Protein 6DKU (pdb70)

Organism: Myotis lucifugus (NCBI:txid59463)

Foldseek 3Di:
DDFDALVVQLVVLCVLPDDDDDVLSLLSSQQRVQDDDSVSSVVLVVQLVVVVVVVDGSSVSSLVCCAPVVPLVQTAAEEDEDAAPVPPDPVQVVQKDADDDDRPGVNVFWRYQYHYPPGTITGGD

Secondary structure (DSSP, 8-state):
-----HHHHHHHHHHT--SS--HHHHHHHHHHHH-SSHHHHHHHHHHHHHHHHTT--HHHHHHHHHHHSHHHHTPBPPEEE-SSGGGS-GGGGGG-EE--SS--BTTTTEEEEEEETTEEEEEE-

Nearest PDB structures (foldseek):
  6dku-assembly1_A  TM=1.008E+00  e=1.745E-26  Myotis lucifugus
  4ibi-assembly2_B  TM=8.951E-01  e=1.282E-10  Ebola virus - Mayinga, Zaire, 1976
  4gha-assembly1_C  TM=9.114E-01  e=2.026E-10  Marburg virus - Musoke, Kenya, 1980
  8jsn-assembly1_B  TM=8.817E-01  e=1.054E-10  Ebola virus
  4ghl-assembly1_A-3  TM=9.083E-01  e=7.992E-10  Lake Victoria marburgvirus - Popp

Sequence (125 aa):
RLPLDPTEFVRVLTGYLTGPRTAFHELVSAIAMVSRDSHDLQVAMDHFNRELMDGFSAHAAIISITQRCEYFRNCEAPTTQVTSKSQIPRAYHRRLRDVPEGPKTLGRGWVYIYLTPEGSLGLKI

Solvent-accessible surface area: 7121 Å² total; per-residue (Å²): 159,167,91,31,70,68,103,66,0,44,142,39,0,29,59,115,12,121,60,114,150,55,6,41,28,5,2,0,24,0,0,3,96,26,20,156,84,42,119,6,2,77,54,0,13,58,11,0,52,135,10,46,161,104,64,92,65,10,78,40,0,0,62,15,0,5,85,150,11,104,76,1,97,98,11,89,7,15,75,45,146,28,113,46,88,90,98,2,56,198,72,8,48,178,66,14,131,120,35,60,168,35,104,28,31,1,18,118,15,5,0,14,12,7,58,15,110,170,39,38,32,1,0,73,64

Radius of gyration: 14.4 Å; Cα contacts (8 Å, |Δi|>4): 184; chains: 1; bounding box: 28×25×45 Å

B-factor: mean 67.76, std 21.0, range [33.61, 139.03]

InterPro domains:
  IPR002953 Filoviridae VP35 protein [PF02097] (21-270)
  IPR002953 Filoviridae VP35 protein [PR01240] (62-91)
  IPR002953 Filoviridae VP35 protein [PR01240] (97-126)
  IPR002953 Filoviridae VP35 protein [PR01240] (168-187)
  IPR002953 Filoviridae VP35 protein [PR01240] (210-239)
  IPR002953 Filoviridae VP35 protein [PR01240] (262-270)
  IPR031163 Filoviruses VP35 interferon inhibitory domain [PS51735] (156-270)
  IPR043060 Filoviruses VP35 interferon inhibitory domain, helical subdomain [G3DSA:1.10.8.950] (154-229)

CATH classification: 1.10.8.950

Structure (mmCIF, N/CA/C/O backbone):
data_6DKU
#
_entry.id   6DKU
#
_cell.length_a   78.126
_cell.length_b   78.126
_cell.length_c   43.471
_cell.angle_alpha   90.000
_cell.angle_beta   90.000
_cell.angle_gamma   120.000
#
_symmetry.space_group_name_H-M   'P 32 2 1'
#
loop_
_entity.id
_entity.type
_entity.pdbx_description
1 polymer VP35
2 water water
#
loop_
_atom_site.group_PDB
_atom_site.id
_atom_site.type_symbol
_atom_site.label_atom_id
_atom_site.label_alt_id
_atom_site.label_comp_id
_atom_site.label_asym_id
_atom_site.label_entity_id
_atom_site.label_seq_id
_atom_site.pdbx_PDB_ins_code
_atom_site.Cartn_x
_atom_site.Cartn_y
_atom_site.Cartn_z
_atom_site.occupancy
_atom_site.B_iso_or_equiv
_atom_site.auth_seq_id
_atom_site.auth_comp_id
_atom_site.auth_asym_id
_atom_site.auth_atom_id
_atom_site.pdbx_PDB_model_num
ATOM 1 N N . ARG A 1 4 ? -7.238 -38.496 -28.938 1.00 92.43 157 ARG A N 1
ATOM 2 C CA . ARG A 1 4 ? -6.206 -38.587 -27.905 1.00 103.52 157 ARG A CA 1
ATOM 3 C C . ARG A 1 4 ? -6.827 -38.604 -26.511 1.00 100.21 157 ARG A C 1
ATOM 4 O O . ARG A 1 4 ? -8.025 -38.341 -26.345 1.00 97.62 157 ARG A O 1
ATOM 6 N N . LEU A 1 5 ? -6.004 -38.916 -25.510 1.00 86.59 158 LEU A N 1
ATOM 7 C CA . LEU A 1 5 ? -6.464 -39.087 -24.142 1.00 69.85 158 LEU A CA 1
ATOM 8 C C . LEU A 1 5 ? -6.007 -37.921 -23.278 1.00 68.38 158 LEU A C 1
ATOM 9 O O . LEU A 1 5 ? -4.795 -37.683 -23.163 1.00 63.81 158 LEU A O 1
ATOM 14 N N . PRO A 1 6 ? -6.917 -37.168 -22.662 1.00 56.42 159 PRO A N 1
ATOM 15 C CA . PRO A 1 6 ? -6.496 -36.106 -21.742 1.00 50.40 159 PRO A CA 1
ATOM 16 C C . PRO A 1 6 ? -5.769 -36.675 -20.534 1.00 59.11 159 PRO A C 1
ATOM 17 O O . PRO A 1 6 ? -5.811 -37.874 -20.253 1.00 73.15 159 PRO A O 1
ATOM 21 N N . LEU A 1 7 ? -5.098 -35.788 -19.804 1.00 56.35 160 LEU A N 1
ATOM 22 C CA . LEU A 1 7 ? -4.246 -36.241 -18.712 1.00 52.94 160 LEU A CA 1
ATOM 23 C C . LEU A 1 7 ? -5.059 -36.669 -17.497 1.00 53.69 160 LEU A C 1
ATOM 24 O O . LEU A 1 7 ? -6.157 -36.172 -17.241 1.00 72.20 160 LEU A O 1
ATOM 29 N N . ASP A 1 8 ? -4.496 -37.601 -16.750 1.00 48.08 161 ASP A N 1
ATOM 30 C CA . ASP A 1 8 ? -4.937 -37.964 -15.412 1.00 51.32 161 ASP A CA 1
ATOM 31 C C . ASP A 1 8 ? -3.744 -37.840 -14.497 1.00 44.79 161 ASP A C 1
ATOM 32 O O . ASP A 1 8 ? -2.597 -37.780 -14.967 1.00 55.70 161 ASP A O 1
ATOM 37 N N . PRO A 1 9 ? -3.952 -37.732 -13.177 1.00 48.60 162 PRO A N 1
ATOM 38 C CA . PRO A 1 9 ? -2.814 -37.511 -12.260 1.00 39.56 162 PRO A CA 1
ATOM 39 C C . PRO A 1 9 ? -1.647 -38.466 -12.449 1.00 41.98 162 PRO A C 1
ATOM 40 O O . PRO A 1 9 ? -0.495 -38.021 -12.447 1.00 49.16 162 PRO A O 1
ATOM 44 N N . THR A 1 10 ? -1.914 -39.761 -12.644 1.00 51.28 163 THR A N 1
ATOM 45 C CA . THR A 1 10 ? -0.839 -40.751 -12.698 1.00 49.66 163 THR A CA 1
ATOM 46 C C . THR A 1 10 ? 0.103 -40.492 -13.868 1.00 59.94 163 THR A C 1
ATOM 47 O O . THR A 1 10 ? 1.331 -40.478 -13.702 1.00 60.53 163 THR A O 1
ATOM 51 N N . GLU A 1 11 ? -0.453 -40.297 -15.066 1.00 56.97 164 GLU A N 1
ATOM 52 C CA . GLU A 1 11 ? 0.390 -40.009 -16.222 1.00 61.16 164 GLU A CA 1
ATOM 53 C C . GLU A 1 11 ? 1.144 -38.688 -16.048 1.00 64.56 164 GLU A C 1
ATOM 54 O O . GLU A 1 11 ? 2.320 -38.590 -16.417 1.00 64.44 164 GLU A O 1
ATOM 60 N N . PHE A 1 12 ? 0.491 -37.669 -15.476 1.00 53.77 165 PHE A N 1
ATOM 61 C CA . PHE A 1 12 ? 1.171 -36.410 -15.162 1.00 44.86 165 PHE A CA 1
ATOM 62 C C . PHE A 1 12 ? 2.412 -36.655 -14.306 1.00 48.73 165 PHE A C 1
ATOM 63 O O . PHE A 1 12 ? 3.513 -36.182 -14.622 1.00 53.36 165 PHE A O 1
ATOM 71 N N . VAL A 1 13 ? 2.246 -37.417 -13.223 1.00 53.23 166 VAL A N 1
ATOM 72 C CA . VAL A 1 13 ? 3.360 -37.722 -12.330 1.00 49.47 166 VAL A CA 1
ATOM 73 C C . VAL A 1 13 ? 4.450 -38.494 -13.071 1.00 52.91 166 VAL A C 1
ATOM 74 O O . VAL A 1 13 ? 5.645 -38.233 -12.888 1.00 50.22 166 VAL A O 1
ATOM 78 N N . ARG A 1 14 ? 4.065 -39.451 -13.922 1.00 54.31 167 ARG A N 1
ATOM 79 C CA . ARG A 1 14 ? 5.071 -40.257 -14.617 1.00 50.11 167 ARG A CA 1
ATOM 80 C C . ARG A 1 14 ? 5.884 -39.412 -15.593 1.00 56.17 167 ARG A C 1
ATOM 81 O O . ARG A 1 14 ? 7.118 -39.513 -15.647 1.00 45.96 167 ARG A O 1
ATOM 89 N N . VAL A 1 15 ? 5.203 -38.566 -16.374 1.00 61.65 168 VAL A N 1
ATOM 90 C CA . VAL A 1 15 ? 5.896 -37.714 -17.337 1.00 49.55 168 VAL A CA 1
ATOM 91 C C . VAL A 1 15 ? 6.855 -36.781 -16.616 1.00 59.18 168 VAL A C 1
ATOM 92 O O . VAL A 1 15 ? 8.055 -36.746 -16.918 1.00 66.96 168 VAL A O 1
ATOM 96 N N . LEU A 1 16 ? 6.345 -36.008 -15.651 1.00 46.80 169 LEU A N 1
ATOM 97 C CA . LEU A 1 16 ? 7.212 -35.008 -15.037 1.00 44.93 169 LEU A CA 1
ATOM 98 C C . LEU A 1 16 ? 8.338 -35.658 -14.244 1.00 44.74 169 LEU A C 1
ATOM 99 O O . LEU A 1 16 ? 9.486 -35.208 -14.316 1.00 56.16 169 LEU A O 1
ATOM 104 N N . THR A 1 17 ? 8.047 -36.722 -13.493 1.00 44.42 170 THR A N 1
ATOM 105 C CA . THR A 1 17 ? 9.136 -37.320 -12.722 1.00 57.49 170 THR A CA 1
ATOM 106 C C . THR A 1 17 ? 10.122 -38.073 -13.604 1.00 49.59 170 THR A C 1
ATOM 107 O O . THR A 1 17 ? 11.223 -38.381 -13.138 1.00 49.32 170 THR A O 1
ATOM 111 N N . GLY A 1 18 ? 9.759 -38.370 -14.856 1.00 53.46 171 GLY A N 1
ATOM 112 C CA . GLY A 1 18 ? 10.747 -38.865 -15.800 1.00 51.74 171 GLY A CA 1
ATOM 113 C C . GLY A 1 18 ? 11.962 -37.964 -15.938 1.00 62.88 171 GLY A C 1
ATOM 114 O O . GLY A 1 18 ? 13.076 -38.450 -16.145 1.00 78.84 171 GLY A O 1
ATOM 115 N N . TYR A 1 19 ? 11.778 -36.645 -15.812 1.00 52.96 172 TYR A N 1
ATOM 116 C CA . TYR A 1 19 ? 12.896 -35.718 -15.960 1.00 40.14 172 TYR A CA 1
ATOM 117 C C . TYR A 1 19 ? 13.770 -35.639 -14.720 1.00 51.50 172 TYR A C 1
ATOM 118 O O . TYR A 1 19 ? 14.858 -35.060 -14.779 1.00 72.27 172 TYR A O 1
ATOM 127 N N . LEU A 1 20 ? 13.334 -36.196 -13.607 1.00 53.46 173 LEU A N 1
ATOM 128 C CA . LEU A 1 20 ? 14.161 -36.230 -12.414 1.00 44.05 173 LEU A CA 1
ATOM 129 C C . LEU A 1 20 ? 15.019 -37.491 -12.404 1.00 57.68 173 LEU A C 1
ATOM 130 O O . LEU A 1 20 ? 14.715 -38.485 -13.066 1.00 68.89 173 LEU A O 1
ATOM 135 N N . THR A 1 21 ? 16.115 -37.432 -11.653 1.00 59.69 174 THR A N 1
ATOM 136 C CA . THR A 1 21 ? 16.915 -38.622 -11.405 1.00 66.73 174 THR A CA 1
ATOM 137 C C . THR A 1 21 ? 17.226 -38.723 -9.918 1.00 69.38 174 THR A C 1
ATOM 138 O O . THR A 1 21 ? 16.569 -38.080 -9.093 1.00 75.50 174 THR A O 1
ATOM 142 N N . GLY A 1 22 ? 18.218 -39.536 -9.570 1.00 69.36 175 GLY A N 1
ATOM 143 C CA . GLY A 1 22 ? 18.655 -39.676 -8.205 1.00 69.97 175 GLY A CA 1
ATOM 144 C C . GLY A 1 22 ? 17.599 -40.289 -7.312 1.00 69.36 175 GLY A C 1
ATOM 145 O O . GLY A 1 22 ? 16.550 -40.752 -7.775 1.00 56.77 175 GLY A O 1
ATOM 146 N N . PRO A 1 23 ? 17.862 -40.307 -6.005 1.00 63.23 176 PRO A N 1
ATOM 147 C 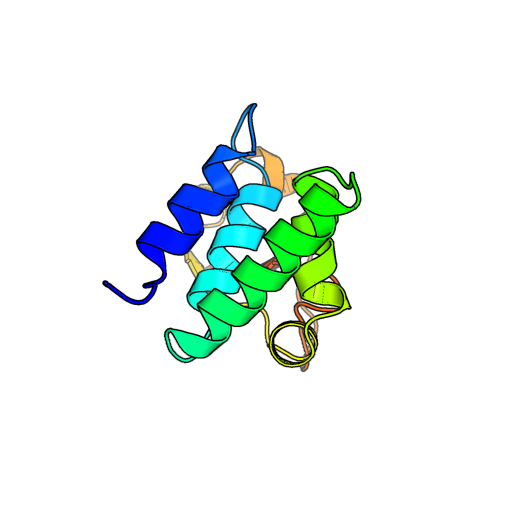CA . PRO A 1 23 ? 16.867 -40.819 -5.063 1.00 60.93 176 PRO A CA 1
ATOM 148 C C . PRO A 1 23 ? 15.637 -39.930 -5.044 1.00 58.73 176 PRO A C 1
ATOM 149 O O . PRO A 1 23 ? 15.661 -38.775 -5.476 1.00 66.73 176 PRO A O 1
ATOM 153 N N . ARG A 1 24 ? 14.545 -40.490 -4.535 1.00 65.94 177 ARG A N 1
ATOM 154 C CA . ARG A 1 24 ? 13.300 -39.739 -4.475 1.00 44.40 177 ARG A CA 1
ATOM 155 C C . ARG A 1 24 ? 13.452 -38.613 -3.465 1.00 46.20 177 ARG A C 1
ATOM 156 O O . ARG A 1 24 ? 13.919 -38.836 -2.345 1.00 54.06 177 ARG A O 1
ATOM 164 N N . THR A 1 25 ? 13.115 -37.388 -3.882 1.00 49.23 178 THR A N 1
ATOM 165 C CA . THR A 1 25 ? 13.223 -36.218 -3.011 1.00 56.54 178 THR A CA 1
ATOM 166 C C . THR A 1 25 ? 11.935 -35.409 -3.015 1.00 57.43 178 THR A C 1
ATOM 167 O O . THR A 1 25 ? 10.930 -35.819 -3.607 1.00 54.82 178 THR A O 1
ATOM 171 N N . ALA A 1 26 ? 11.965 -34.235 -2.383 1.00 48.36 179 ALA A N 1
ATOM 172 C CA . ALA A 1 26 ? 10.771 -33.406 -2.337 1.00 43.55 179 ALA A CA 1
ATOM 173 C C . ALA A 1 26 ? 10.343 -32.889 -3.703 1.00 49.39 179 ALA A C 1
ATOM 174 O O . ALA A 1 26 ? 9.237 -32.358 -3.813 1.00 59.58 179 ALA A O 1
ATOM 176 N N . PHE A 1 27 ? 11.180 -32.996 -4.739 1.00 51.83 180 PHE A N 1
ATOM 177 C CA . PHE A 1 27 ? 10.718 -32.566 -6.057 1.00 48.73 180 PHE A CA 1
ATOM 178 C C . PHE A 1 27 ? 9.716 -33.563 -6.622 1.00 47.17 180 PHE A C 1
ATOM 179 O O . PHE A 1 27 ? 8.674 -33.167 -7.162 1.00 57.00 180 PHE A O 1
ATOM 187 N N . HIS A 1 28 ? 10.007 -34.863 -6.490 1.00 39.42 181 HIS A N 1
ATOM 188 C CA . HIS A 1 28 ? 9.031 -35.890 -6.843 1.00 49.65 181 HI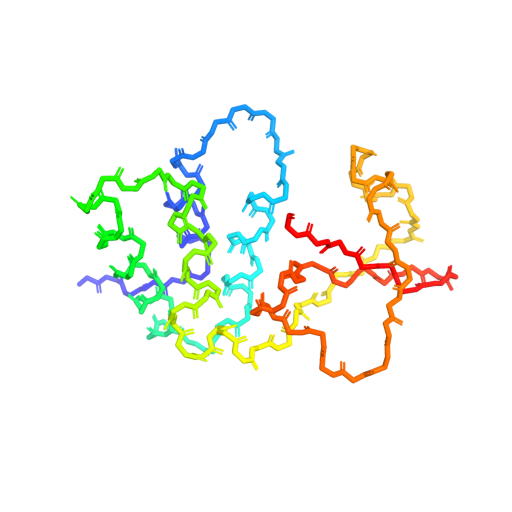S A CA 1
ATOM 189 C C . HIS A 1 28 ? 7.721 -35.662 -6.102 1.00 49.18 181 HIS A C 1
ATOM 190 O O . HIS A 1 28 ? 6.633 -35.724 -6.691 1.00 55.71 181 HIS A O 1
ATOM 197 N N . GLU A 1 29 ? 7.818 -35.384 -4.799 1.00 42.09 182 GLU A N 1
ATOM 198 C CA . GLU A 1 29 ? 6.634 -35.104 -4.005 1.00 38.83 182 GLU A CA 1
ATOM 199 C C . GLU A 1 29 ? 5.920 -33.849 -4.480 1.00 45.09 182 GLU A C 1
ATOM 200 O O . GLU A 1 29 ? 4.691 -33.795 -4.431 1.00 57.03 182 GLU A O 1
ATOM 206 N N . LEU A 1 30 ? 6.653 -32.834 -4.936 1.00 43.33 183 LEU A N 1
ATOM 207 C CA . LEU A 1 30 ? 5.986 -31.640 -5.444 1.00 52.00 183 LEU A CA 1
ATOM 208 C C . LEU A 1 30 ? 5.207 -31.954 -6.712 1.00 50.61 183 LEU A C 1
ATOM 209 O O . LEU A 1 30 ? 4.087 -31.463 -6.900 1.00 57.99 183 LEU A O 1
ATOM 214 N N . VAL A 1 31 ? 5.788 -32.769 -7.594 1.00 48.97 184 VAL A N 1
ATOM 215 C CA . VAL A 1 31 ? 5.057 -33.237 -8.770 1.00 50.94 184 VAL A CA 1
ATOM 216 C C . VAL A 1 31 ? 3.773 -33.937 -8.341 1.00 55.50 184 VAL A C 1
ATOM 217 O O . VAL A 1 31 ? 2.677 -33.638 -8.836 1.00 63.60 184 VAL A O 1
ATOM 221 N N . SER A 1 32 ? 3.896 -34.860 -7.384 1.00 49.97 185 SER A N 1
ATOM 222 C CA . SER A 1 32 ? 2.738 -35.599 -6.894 1.00 46.00 185 SER A CA 1
ATOM 223 C C . SER A 1 32 ? 1.698 -34.672 -6.264 1.00 57.11 185 SER A C 1
ATOM 224 O O . SER A 1 32 ? 0.491 -34.901 -6.400 1.00 54.25 185 SER A O 1
ATOM 227 N N . ALA A 1 33 ? 2.145 -33.622 -5.569 1.00 41.65 186 ALA A N 1
ATOM 228 C CA . ALA A 1 33 ? 1.214 -32.695 -4.934 1.00 47.53 186 ALA A CA 1
ATOM 229 C C . ALA A 1 33 ? 0.459 -31.891 -5.977 1.00 61.03 186 ALA A C 1
ATOM 230 O O . ALA A 1 33 ? -0.766 -31.729 -5.884 1.00 61.31 186 ALA A O 1
ATOM 232 N N . ILE A 1 34 ? 1.183 -31.390 -6.982 1.00 65.29 187 ILE A N 1
ATOM 233 C CA . ILE A 1 34 ? 0.553 -30.693 -8.096 1.00 56.69 187 ILE A CA 1
ATOM 234 C C . ILE A 1 34 ? -0.514 -31.572 -8.732 1.00 53.72 187 ILE A C 1
ATOM 235 O O . ILE A 1 34 ? -1.629 -31.113 -9.010 1.00 52.93 187 ILE A O 1
ATOM 240 N N . ALA A 1 35 ? -0.203 -32.855 -8.951 1.00 50.06 188 ALA A N 1
ATOM 241 C CA . ALA A 1 35 ? -1.196 -33.741 -9.553 1.00 46.08 188 ALA A CA 1
ATOM 242 C C . ALA A 1 35 ? -2.382 -33.956 -8.625 1.00 54.62 188 ALA A C 1
ATOM 243 O O . ALA A 1 35 ? -3.533 -33.957 -9.073 1.00 65.62 188 ALA A O 1
ATOM 245 N N . MET A 1 36 ? -2.120 -34.142 -7.331 1.00 57.32 189 MET A N 1
ATOM 246 C CA . MET A 1 36 ? -3.197 -34.407 -6.384 1.00 62.19 189 MET A CA 1
ATOM 247 C C . MET A 1 36 ? -4.151 -33.226 -6.282 1.00 67.68 189 MET A C 1
ATOM 248 O O . MET A 1 36 ? -5.361 -33.410 -6.093 1.00 59.97 189 MET A O 1
ATOM 253 N N . VAL A 1 37 ? -3.625 -32.001 -6.398 1.00 67.77 190 VAL A N 1
ATOM 254 C CA . VAL A 1 37 ? -4.399 -30.811 -6.038 1.00 62.87 190 VAL A CA 1
ATOM 255 C C . VAL A 1 37 ? -5.201 -30.244 -7.213 1.00 56.14 190 VAL A C 1
ATOM 256 O O . VAL A 1 37 ? -6.084 -29.393 -7.002 1.00 57.83 190 VAL A O 1
ATOM 260 N N . SER A 1 38 ? -4.939 -30.705 -8.435 1.00 56.43 191 SER A N 1
ATOM 261 C CA . SER A 1 38 ? -5.696 -30.297 -9.612 1.00 66.87 191 SER A CA 1
ATOM 262 C C . SER A 1 38 ? -7.133 -30.820 -9.562 1.00 62.50 191 SER A C 1
ATOM 263 O O . SER A 1 38 ? -7.424 -31.860 -8.966 1.00 76.97 191 SER A O 1
ATOM 266 N N . ARG A 1 39 ? -8.033 -30.094 -10.226 1.00 53.26 192 ARG A N 1
ATOM 267 C CA . ARG A 1 39 ? -9.459 -30.386 -10.166 1.00 61.09 192 ARG A CA 1
ATOM 268 C C . ARG A 1 39 ? -9.950 -31.241 -11.329 1.00 66.67 192 ARG A C 1
ATOM 269 O O . ARG A 1 39 ? -11.001 -31.885 -11.203 1.00 66.88 192 ARG A O 1
ATOM 277 N N . ASP A 1 40 ? -9.221 -31.270 -12.438 1.00 49.58 193 ASP A N 1
ATOM 278 C CA . ASP A 1 40 ? -9.583 -32.048 -13.621 1.00 60.57 193 ASP A CA 1
ATOM 279 C C . ASP A 1 40 ? -8.377 -32.049 -14.560 1.00 58.41 193 ASP A C 1
ATOM 280 O O . ASP A 1 40 ? -7.294 -31.567 -14.203 1.00 56.06 193 ASP A O 1
ATOM 285 N N . SER A 1 41 ? -8.573 -32.584 -15.772 1.00 54.01 194 SER A N 1
ATOM 286 C CA . SER A 1 41 ? -7.479 -32.705 -16.734 1.00 57.31 194 SER A CA 1
ATOM 287 C C . SER A 1 41 ? -6.976 -31.346 -17.208 1.00 64.18 194 SER A C 1
ATOM 288 O O . SER A 1 41 ? -5.799 -31.213 -17.572 1.00 75.52 194 SER A O 1
ATOM 291 N N . HIS A 1 42 ? -7.838 -30.328 -17.196 1.00 64.28 195 HIS A N 1
ATOM 292 C CA . HIS A 1 42 ? -7.434 -29.007 -17.660 1.00 56.42 195 HIS A CA 1
ATOM 293 C C . HIS A 1 42 ? -6.304 -28.435 -16.807 1.00 60.03 195 HIS A C 1
ATOM 294 O O . HIS A 1 42 ? -5.320 -27.910 -17.337 1.00 61.56 195 HIS A O 1
ATOM 301 N N . ASP A 1 43 ? -6.424 -28.525 -15.479 1.00 67.03 196 ASP A N 1
ATOM 302 C CA . ASP A 1 43 ? -5.353 -28.028 -14.617 1.00 66.93 196 ASP A CA 1
ATOM 303 C C . ASP A 1 43 ? -4.049 -28.780 -14.872 1.00 69.77 196 ASP A C 1
ATOM 304 O O . ASP A 1 43 ? -2.972 -28.171 -14.938 1.00 66.53 196 ASP A O 1
ATOM 309 N N . LEU A 1 44 ? -4.130 -30.105 -15.023 1.00 56.03 197 LEU A N 1
ATOM 310 C CA . LEU A 1 44 ? -2.936 -30.882 -15.333 1.00 52.41 197 LEU A CA 1
ATOM 311 C C . LEU A 1 44 ? -2.291 -30.429 -16.638 1.00 49.40 197 LEU A C 1
ATOM 312 O O . LEU A 1 44 ? -1.063 -30.356 -16.726 1.00 61.11 197 LEU A O 1
ATOM 317 N N . GLN A 1 45 ? -3.082 -30.100 -17.661 1.00 51.18 198 GLN A N 1
ATOM 318 C CA . GLN A 1 45 ? -2.422 -29.697 -18.901 1.00 65.25 198 GLN A CA 1
ATOM 319 C C . GLN A 1 45 ? -1.957 -28.238 -18.848 1.00 69.10 198 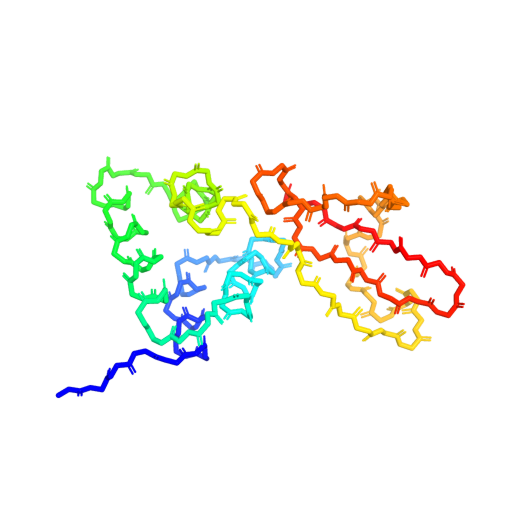GLN A C 1
ATOM 320 O O . GLN A 1 45 ? -1.033 -27.855 -19.574 1.00 52.10 198 GLN A O 1
ATOM 326 N N . VAL A 1 46 ? -2.534 -27.424 -17.967 1.00 54.41 199 VAL A N 1
ATOM 327 C CA . VAL A 1 46 ? -1.937 -26.127 -17.694 1.00 51.35 199 VAL A CA 1
ATOM 328 C C . VAL A 1 46 ? -0.551 -26.319 -17.081 1.00 60.98 199 VAL A C 1
ATOM 329 O O . VAL A 1 46 ? 0.452 -25.785 -17.577 1.00 66.39 199 VAL A O 1
ATOM 333 N N . ALA A 1 47 ? -0.475 -27.107 -16.006 1.00 46.95 200 ALA A N 1
ATOM 334 C CA . ALA A 1 47 ? 0.803 -27.362 -15.357 1.00 46.33 200 ALA A CA 1
ATOM 335 C C . ALA A 1 47 ? 1.810 -27.970 -16.328 1.00 61.90 200 ALA A C 1
ATOM 336 O O . ALA A 1 47 ? 2.990 -27.598 -16.329 1.00 66.01 200 ALA A O 1
ATOM 338 N N . MET A 1 48 ? 1.357 -28.898 -17.172 1.00 58.26 201 MET A N 1
ATOM 339 C CA . MET A 1 48 ? 2.253 -29.575 -18.101 1.00 48.96 201 MET A CA 1
ATOM 340 C C . MET A 1 48 ? 2.733 -28.629 -19.194 1.00 57.15 201 MET A C 1
ATOM 341 O O . MET A 1 48 ? 3.918 -28.621 -19.550 1.00 62.86 201 MET A O 1
ATOM 346 N N . ASP A 1 49 ? 1.821 -27.834 -19.752 1.00 51.60 202 ASP A N 1
ATOM 347 C CA . ASP A 1 49 ? 2.213 -26.859 -20.761 1.00 64.65 202 ASP A CA 1
ATOM 348 C C . ASP A 1 49 ? 3.240 -25.881 -20.204 1.00 65.72 202 ASP A C 1
ATOM 349 O O . ASP A 1 49 ? 4.213 -25.538 -20.886 1.00 56.86 202 ASP A O 1
ATOM 354 N N . HIS A 1 50 ? 3.049 -25.436 -18.958 1.00 61.20 203 HIS A N 1
ATOM 355 C CA . HIS A 1 50 ? 4.009 -24.526 -18.341 1.00 50.48 203 HIS A CA 1
ATOM 356 C C . HIS A 1 50 ? 5.360 -25.203 -18.129 1.00 52.91 203 HIS A C 1
ATOM 357 O O . HIS A 1 50 ? 6.412 -24.610 -18.401 1.00 54.05 203 HIS A O 1
ATOM 364 N N . PHE A 1 51 ? 5.344 -26.443 -17.634 1.00 51.69 204 PHE A N 1
ATOM 365 C CA . PHE A 1 51 ? 6.567 -27.221 -17.460 1.00 40.92 204 PHE A CA 1
ATOM 366 C C . PHE A 1 51 ? 7.344 -27.325 -18.768 1.00 47.40 204 PHE A C 1
ATOM 367 O O . PHE A 1 51 ? 8.549 -27.039 -18.819 1.00 55.44 204 PHE A O 1
ATOM 375 N N . ASN A 1 52 ? 6.664 -27.727 -19.844 1.00 45.59 205 ASN A N 1
ATOM 376 C CA . ASN A 1 52 ? 7.335 -27.839 -21.130 1.00 46.01 205 ASN A CA 1
ATOM 377 C C . ASN A 1 52 ? 7.798 -26.483 -21.646 1.00 54.73 205 ASN A C 1
ATOM 378 O O . ASN A 1 52 ? 8.823 -26.402 -22.332 1.00 57.70 205 ASN A O 1
ATOM 383 N N . ARG A 1 53 ? 7.060 -25.414 -21.338 1.00 67.50 206 ARG A N 1
ATOM 384 C CA . ARG A 1 53 ? 7.520 -24.073 -21.689 1.00 63.70 206 ARG A CA 1
ATOM 385 C C . ARG A 1 53 ? 8.850 -23.776 -21.012 1.00 66.15 206 ARG A C 1
ATOM 386 O O . ARG A 1 53 ? 9.799 -23.308 -21.653 1.00 57.60 206 ARG A O 1
ATOM 394 N N . GLU A 1 54 ? 8.941 -24.064 -19.711 1.00 60.07 207 GLU A N 1
ATOM 395 C CA . GLU A 1 54 ? 10.147 -23.722 -18.968 1.00 58.66 207 GLU A CA 1
ATOM 396 C C . GLU A 1 54 ? 11.334 -24.566 -19.420 1.00 65.74 207 GLU A C 1
ATOM 397 O O . GLU A 1 54 ? 12.449 -24.045 -19.557 1.00 65.13 207 GLU A O 1
ATOM 403 N N . LEU A 1 55 ? 11.113 -25.857 -19.704 1.00 52.15 208 LEU A N 1
ATOM 404 C CA . LEU A 1 55 ? 12.183 -26.653 -20.302 1.00 60.77 208 LEU A CA 1
ATOM 405 C C . LEU A 1 55 ? 12.592 -26.108 -21.665 1.00 61.04 208 LEU A C 1
ATOM 406 O O . LEU A 1 55 ? 13.781 -26.076 -21.997 1.00 55.99 208 LEU A O 1
ATOM 411 N N . MET A 1 56 ? 11.619 -25.683 -22.471 1.00 63.42 209 MET A N 1
ATOM 412 C CA . MET A 1 56 ? 11.939 -25.067 -23.755 1.00 75.41 209 MET A CA 1
ATOM 413 C C . MET A 1 56 ? 12.815 -23.840 -23.564 1.00 73.92 209 MET A C 1
ATOM 414 O O . MET A 1 56 ? 13.737 -23.594 -24.348 1.00 72.17 209 MET A O 1
ATOM 419 N N . ASP A 1 57 ? 12.543 -23.063 -22.517 1.00 59.16 210 ASP A N 1
ATOM 420 C CA . ASP A 1 57 ? 13.345 -21.893 -22.207 1.00 62.19 210 ASP A CA 1
ATOM 421 C C . ASP A 1 57 ? 14.708 -22.257 -21.631 1.00 77.18 210 ASP A C 1
ATOM 422 O O . ASP A 1 57 ? 15.550 -21.369 -21.465 1.00 65.48 210 ASP A O 1
ATOM 427 N N . GLY A 1 58 ? 14.951 -23.533 -21.334 1.00 67.85 211 GLY A N 1
ATOM 428 C CA . GLY A 1 58 ? 16.244 -23.977 -20.862 1.00 71.24 211 GLY A CA 1
ATOM 429 C C . GLY A 1 58 ? 16.351 -24.159 -19.366 1.00 63.04 211 GLY A C 1
ATOM 430 O O . GLY A 1 58 ? 17.449 -24.438 -18.871 1.00 62.30 211 GLY A O 1
ATOM 431 N N . PHE A 1 59 ? 15.258 -23.988 -18.635 1.00 57.19 212 PHE A N 1
ATOM 432 C CA . PHE A 1 59 ? 15.249 -24.274 -17.213 1.00 53.47 212 PHE A CA 1
ATOM 433 C C . PHE A 1 59 ? 15.364 -25.774 -16.987 1.00 59.87 212 PHE A C 1
ATOM 434 O O . PHE A 1 59 ? 14.993 -26.583 -17.841 1.00 63.91 212 PHE A O 1
ATOM 442 N N . SER A 1 60 ? 15.923 -26.141 -15.839 1.00 61.59 213 SER A N 1
ATOM 443 C CA . SER A 1 60 ? 15.994 -27.539 -15.465 1.00 55.48 213 SER A CA 1
ATOM 444 C C . SER A 1 60 ? 14.623 -28.019 -15.008 1.00 49.75 213 SER A C 1
ATOM 445 O O . SER A 1 60 ? 13.726 -27.227 -14.705 1.00 55.46 213 SER A O 1
ATOM 448 N N . ALA A 1 61 ? 14.468 -29.344 -14.962 1.00 49.41 214 ALA A N 1
ATOM 449 C CA . ALA A 1 61 ? 13.224 -29.929 -14.468 1.00 48.32 214 ALA A CA 1
ATOM 450 C C . ALA A 1 61 ? 12.872 -29.404 -13.081 1.00 49.76 214 ALA A C 1
ATOM 451 O O . ALA A 1 61 ? 11.709 -29.079 -12.813 1.00 49.98 214 ALA A O 1
ATOM 453 N N . HIS A 1 62 ? 13.866 -29.307 -12.189 1.00 45.62 215 HIS A N 1
ATOM 454 C CA . HIS A 1 62 ? 13.613 -28.831 -10.832 1.00 48.70 215 HIS A CA 1
ATOM 455 C C . HIS A 1 62 ? 13.062 -27.415 -10.847 1.00 48.58 215 HIS A C 1
ATOM 456 O O . HIS A 1 62 ? 12.029 -27.121 -10.222 1.00 56.60 215 HIS A O 1
ATOM 463 N N . ALA A 1 63 ? 13.752 -26.519 -11.561 1.00 48.20 216 ALA A N 1
ATOM 464 C CA . ALA A 1 63 ? 13.285 -25.142 -11.669 1.00 50.96 216 ALA A CA 1
ATOM 465 C C . ALA A 1 63 ? 11.884 -25.092 -12.248 1.00 45.95 216 ALA A C 1
ATOM 466 O O . ALA A 1 63 ? 11.022 -24.391 -11.720 1.00 56.85 216 ALA A O 1
ATOM 468 N N . ALA A 1 64 ? 11.635 -25.842 -13.324 1.00 53.07 217 ALA A N 1
ATOM 469 C CA . ALA A 1 64 ? 10.320 -25.814 -13.961 1.00 53.81 217 ALA A CA 1
ATOM 470 C C . ALA A 1 64 ? 9.226 -26.234 -12.991 1.00 47.56 217 ALA A C 1
ATOM 471 O O . ALA A 1 64 ? 8.175 -25.580 -12.905 1.00 54.46 217 ALA A O 1
ATOM 473 N N . ILE A 1 65 ? 9.461 -27.325 -12.252 1.00 46.27 218 ILE A N 1
ATOM 474 C CA . ILE A 1 65 ? 8.494 -27.804 -11.265 1.00 46.61 218 ILE A CA 1
ATOM 475 C C . ILE A 1 65 ? 8.177 -26.712 -10.250 1.00 54.49 218 ILE A C 1
ATOM 476 O O . ILE A 1 65 ? 7.007 -26.427 -9.972 1.00 68.57 218 ILE A O 1
ATOM 481 N N . ILE A 1 66 ? 9.212 -26.074 -9.688 1.00 51.92 219 ILE A N 1
ATOM 482 C CA . ILE A 1 66 ? 8.953 -24.965 -8.764 1.00 53.09 219 ILE A CA 1
ATOM 483 C C . ILE A 1 66 ? 8.214 -23.829 -9.472 1.00 54.16 219 ILE A C 1
ATOM 484 O O . ILE A 1 66 ? 7.362 -23.138 -8.881 1.00 59.35 219 ILE A O 1
ATOM 489 N N . SER A 1 67 ? 8.500 -23.647 -10.759 1.00 56.26 220 SER A N 1
ATOM 490 C CA . SER A 1 67 ? 7.936 -22.551 -11.528 1.00 47.70 220 SER A CA 1
ATOM 491 C C . SER A 1 67 ? 6.439 -22.717 -11.702 1.00 58.46 220 SER A C 1
ATOM 492 O O . SER A 1 67 ? 5.728 -21.717 -11.843 1.00 64.07 220 SER A O 1
ATOM 495 N N . ILE A 1 68 ? 5.938 -23.958 -11.701 1.00 59.85 221 ILE A N 1
ATOM 496 C CA . ILE A 1 68 ? 4.488 -24.146 -11.735 1.00 57.22 221 ILE A CA 1
ATOM 497 C C . ILE A 1 68 ? 3.855 -23.584 -10.471 1.00 62.09 221 ILE A C 1
ATOM 498 O O . ILE A 1 68 ? 2.839 -22.883 -10.527 1.00 71.09 221 ILE A O 1
ATOM 503 N N . THR A 1 69 ? 4.442 -23.895 -9.312 1.00 53.81 222 THR A N 1
ATOM 504 C CA . THR A 1 69 ? 3.921 -23.342 -8.062 1.00 55.96 222 THR A CA 1
ATOM 505 C C . THR A 1 69 ? 4.017 -21.819 -8.032 1.00 62.27 222 THR A C 1
ATOM 506 O O . THR A 1 69 ? 3.252 -21.156 -7.316 1.00 55.28 222 THR A O 1
ATOM 510 N N . GLN A 1 70 ? 4.939 -21.242 -8.798 1.00 66.68 223 GLN A N 1
ATOM 511 C CA . GLN A 1 70 ? 5.075 -19.789 -8.733 1.00 65.71 223 GLN A CA 1
ATOM 512 C C . GLN A 1 70 ? 4.237 -19.039 -9.769 1.00 72.58 223 GLN A C 1
ATOM 513 O O . GLN A 1 70 ? 3.640 -18.007 -9.446 1.00 88.85 223 GLN A O 1
ATOM 519 N N . ARG A 1 71 ? 4.165 -19.533 -11.002 1.00 75.44 224 ARG A N 1
ATOM 520 C CA . ARG A 1 71 ? 3.615 -18.774 -12.117 1.00 77.51 224 ARG A CA 1
ATOM 521 C C . ARG A 1 71 ? 2.220 -19.202 -12.553 1.00 75.03 224 ARG A C 1
ATOM 522 O O . ARG A 1 71 ? 1.465 -18.363 -13.043 1.00 84.90 224 ARG A O 1
ATOM 530 N N . CYS A 1 72 ? 1.857 -20.474 -12.404 1.00 75.64 225 CYS A N 1
ATOM 531 C CA . CYS A 1 72 ? 0.507 -20.922 -12.725 1.00 68.98 225 CYS A CA 1
ATOM 532 C C . CYS A 1 72 ? -0.420 -20.532 -11.583 1.00 83.68 225 CYS A C 1
ATOM 533 O O . CYS A 1 72 ? -0.256 -21.006 -10.453 1.00 82.87 225 CYS A O 1
ATOM 536 N N . GLU A 1 73 ? -1.403 -19.679 -11.886 1.00 93.77 226 GLU A N 1
ATOM 537 C CA . GLU A 1 73 ? -2.120 -18.962 -10.837 1.00 98.98 226 GLU A CA 1
ATOM 538 C C . GLU A 1 73 ? -2.953 -19.887 -9.957 1.00 95.89 226 GLU A C 1
ATOM 539 O O . GLU A 1 73 ? -3.074 -19.639 -8.750 1.00 92.53 226 GLU A O 1
ATOM 545 N N . TYR A 1 74 ? -3.531 -20.949 -10.521 1.00 92.06 227 TYR A N 1
ATOM 546 C CA . TYR A 1 74 ? -4.322 -21.856 -9.697 1.00 71.94 227 TYR A CA 1
ATOM 547 C C . TYR A 1 74 ? -3.447 -22.558 -8.661 1.00 77.19 227 TYR A C 1
ATOM 548 O O . TYR A 1 74 ? -3.657 -22.413 -7.452 1.00 82.83 227 TYR A O 1
ATOM 557 N N . PHE A 1 75 ? -2.451 -23.326 -9.122 1.00 70.08 228 PHE A N 1
ATOM 558 C CA . PHE A 1 75 ? -1.570 -24.038 -8.199 1.00 62.44 228 PHE A CA 1
ATOM 559 C C . PHE A 1 75 ? -0.868 -23.090 -7.244 1.00 63.65 228 PHE A C 1
ATOM 560 O O . PHE A 1 75 ? -0.572 -23.466 -6.105 1.00 69.35 228 PHE A O 1
ATOM 568 N N . ARG A 1 76 ? -0.596 -21.863 -7.687 1.00 67.77 229 ARG A N 1
ATOM 569 C CA . ARG A 1 76 ? 0.043 -20.882 -6.820 1.00 70.52 229 ARG A CA 1
ATOM 570 C C . ARG A 1 76 ? -0.761 -20.675 -5.540 1.00 73.35 229 ARG A C 1
ATOM 571 O O . ARG A 1 76 ? -0.208 -20.705 -4.437 1.00 77.12 229 ARG A O 1
ATOM 579 N N . ASN A 1 77 ? -2.079 -20.502 -5.666 1.00 79.05 230 ASN A N 1
ATOM 580 C CA . ASN A 1 77 ? -2.952 -20.212 -4.534 1.00 72.46 230 ASN A CA 1
ATOM 581 C C . ASN A 1 77 ? -3.569 -21.456 -3.909 1.00 67.84 230 ASN A C 1
ATOM 582 O O . ASN A 1 77 ? -4.630 -21.361 -3.285 1.00 87.71 230 ASN A O 1
ATOM 587 N N . CYS A 1 78 ? -2.953 -22.611 -4.059 1.00 62.54 231 CYS A N 1
ATOM 588 C CA . CYS A 1 78 ? -3.599 -23.857 -3.695 1.00 63.30 231 CYS A CA 1
ATOM 589 C C . CYS A 1 78 ? -3.080 -24.334 -2.348 1.00 65.48 231 CYS A C 1
ATOM 590 O O . CYS A 1 78 ? -1.882 -24.242 -2.059 1.00 64.89 231 CYS A O 1
ATOM 593 N N . GLU A 1 79 ? -4.002 -24.800 -1.514 1.00 66.25 232 GLU A N 1
ATOM 594 C CA . GLU A 1 79 ? -3.629 -25.446 -0.267 1.00 53.31 232 GLU A CA 1
ATOM 595 C C . GLU A 1 79 ? -2.778 -26.672 -0.553 1.00 68.30 232 GLU A C 1
ATOM 596 O O . GLU A 1 79 ? -3.106 -27.477 -1.430 1.00 77.76 232 GLU A O 1
ATOM 602 N N . ALA A 1 80 ? -1.681 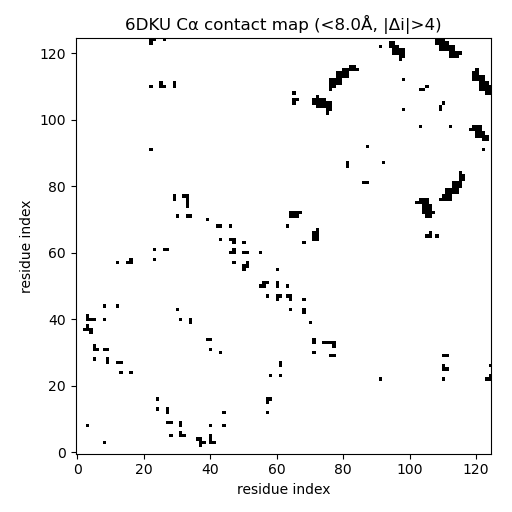-26.808 0.181 1.00 62.40 233 ALA A N 1
ATOM 603 C CA . ALA A 1 80 ? -0.860 -27.999 0.059 1.00 53.44 233 ALA A CA 1
ATOM 604 C C . ALA A 1 80 ? -1.687 -29.229 0.413 1.00 48.58 233 ALA A C 1
ATOM 605 O O . ALA A 1 80 ? -2.493 -29.186 1.349 1.00 72.73 233 ALA A O 1
ATOM 607 N N . PRO A 1 81 ? -1.518 -30.335 -0.304 1.00 53.34 234 PRO A N 1
ATOM 608 C CA . PRO A 1 81 ? -2.308 -31.533 -0.004 1.00 54.42 234 PRO A CA 1
ATOM 609 C C . PRO A 1 81 ? -1.875 -32.195 1.298 1.00 65.96 234 PRO A C 1
ATOM 610 O O . PRO A 1 81 ? -0.729 -32.083 1.736 1.00 62.21 234 PRO A O 1
ATOM 614 N N . THR A 1 82 ? -2.814 -32.904 1.911 1.00 71.98 235 THR A N 1
ATOM 615 C CA . THR A 1 82 ? -2.560 -33.640 3.139 1.00 73.50 235 THR A CA 1
ATOM 616 C C . THR A 1 82 ? -2.360 -35.115 2.828 1.00 67.56 235 THR A C 1
ATOM 617 O O . THR A 1 82 ? -3.102 -35.698 2.037 1.00 78.15 235 THR A O 1
ATOM 621 N N . THR A 1 83 ? -1.329 -35.699 3.430 1.00 67.74 236 THR A N 1
ATOM 622 C CA . THR A 1 83 ? -1.084 -37.134 3.429 1.00 70.16 236 THR A CA 1
ATOM 623 C C . THR A 1 83 ? -1.203 -37.641 4.860 1.00 79.34 236 THR A C 1
ATOM 624 O O . THR A 1 83 ? -0.770 -36.969 5.805 1.00 79.63 236 THR A O 1
ATOM 628 N N . GLN A 1 84 ? -1.779 -38.823 5.025 1.00 76.27 237 GLN A N 1
ATOM 629 C CA . GLN A 1 84 ? -1.936 -39.422 6.341 1.00 85.27 237 GLN A CA 1
ATO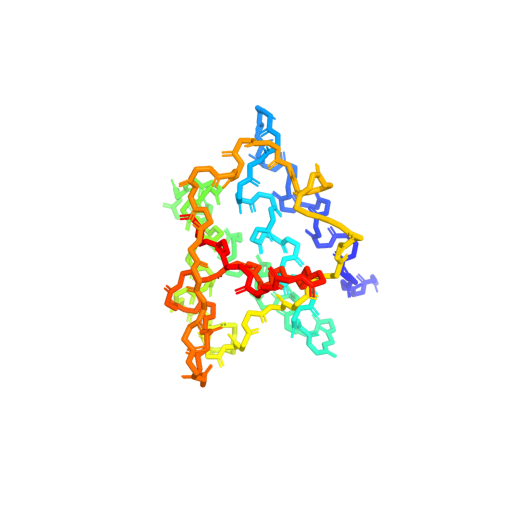M 630 C C . GLN A 1 84 ? -0.943 -40.565 6.489 1.00 86.14 237 GLN A C 1
ATOM 631 O O . GLN A 1 84 ? -0.765 -41.357 5.559 1.00 76.58 237 GLN A O 1
ATOM 637 N N . VAL A 1 85 ? -0.281 -40.634 7.646 1.00 86.80 238 VAL A N 1
ATOM 638 C CA . VAL A 1 85 ? 0.669 -41.701 7.942 1.00 92.58 238 VAL A CA 1
ATOM 639 C C . VAL A 1 85 ? 0.414 -42.221 9.348 1.00 93.99 238 VAL A C 1
ATOM 640 O O . VAL A 1 85 ? 0.071 -41.451 10.253 1.00 91.07 238 VAL A O 1
ATOM 644 N N . THR A 1 86 ? 0.592 -43.534 9.526 1.00 100.66 239 THR A N 1
ATOM 645 C CA . THR A 1 86 ? 0.349 -44.157 10.821 1.00 114.36 239 THR A CA 1
ATOM 646 C C . THR A 1 86 ? 1.285 -43.612 11.897 1.00 115.54 239 THR A C 1
ATOM 647 O O . THR A 1 86 ? 0.940 -43.634 13.085 1.00 114.97 239 THR A O 1
ATOM 651 N N . SER A 1 87 ? 2.454 -43.119 11.498 1.00 111.78 240 SER A N 1
ATOM 652 C CA . SER A 1 87 ? 3.462 -42.593 12.409 1.00 105.83 240 SER A CA 1
ATOM 653 C C . SER A 1 87 ? 4.421 -41.711 11.622 1.00 101.94 240 SER A C 1
ATOM 654 O O . SER A 1 87 ? 4.395 -41.671 10.387 1.00 78.62 240 SER A O 1
ATOM 657 N N . LYS A 1 88 ? 5.274 -40.996 12.362 1.00 102.43 241 LYS A N 1
ATOM 658 C CA . LYS A 1 88 ? 6.343 -40.229 11.724 1.00 86.17 241 LYS A CA 1
ATOM 659 C C . LYS A 1 88 ? 7.316 -41.149 10.998 1.00 77.21 241 LYS A C 1
ATOM 660 O O . LYS A 1 88 ? 7.948 -40.746 10.012 1.00 73.17 241 LYS A O 1
ATOM 666 N N . SER A 1 89 ? 7.416 -42.400 11.451 1.00 90.20 242 SER A N 1
ATOM 667 C CA . SER A 1 89 ? 8.391 -43.334 10.901 1.00 84.62 242 SER A CA 1
ATOM 668 C C . SER A 1 89 ? 8.119 -43.676 9.438 1.00 82.56 242 SER A C 1
ATOM 669 O O . SER A 1 89 ? 9.060 -43.996 8.706 1.00 84.52 242 SER A O 1
ATOM 672 N N . GLN A 1 90 ? 6.864 -43.632 8.986 1.00 93.06 243 GLN A N 1
ATOM 673 C CA . GLN A 1 90 ? 6.566 -43.938 7.587 1.00 99.04 243 GLN A CA 1
ATOM 674 C C . GLN A 1 90 ? 6.778 -42.751 6.660 1.00 91.22 243 GLN A C 1
ATOM 675 O O . GLN A 1 90 ? 6.606 -42.891 5.446 1.00 94.13 243 GLN A O 1
ATOM 681 N N . ILE A 1 91 ? 7.133 -41.590 7.196 1.00 80.15 244 ILE A N 1
ATOM 682 C CA . ILE A 1 91 ? 7.580 -40.474 6.369 1.00 69.20 244 ILE A CA 1
ATOM 683 C C . ILE A 1 91 ? 9.017 -40.773 5.963 1.00 58.58 244 ILE A C 1
ATOM 684 O O . ILE A 1 91 ? 9.826 -41.145 6.826 1.00 68.29 244 ILE A O 1
ATOM 689 N N . PRO A 1 92 ? 9.368 -40.644 4.681 1.00 56.53 245 PRO A N 1
ATOM 690 C CA . PRO A 1 92 ? 10.754 -40.884 4.246 1.00 55.60 245 PRO A CA 1
ATOM 691 C C . PRO A 1 92 ? 11.766 -40.235 5.179 1.00 67.59 245 PRO A C 1
ATOM 692 O O . PRO A 1 92 ? 11.589 -39.098 5.622 1.00 62.67 245 PRO A O 1
ATOM 696 N N . ARG A 1 93 ? 12.838 -40.982 5.472 1.00 83.01 246 ARG A N 1
ATOM 697 C CA . ARG A 1 93 ? 13.767 -40.599 6.534 1.00 68.75 246 ARG A CA 1
ATOM 698 C C . ARG A 1 93 ? 14.489 -39.294 6.222 1.00 62.48 246 ARG A C 1
ATOM 699 O O . ARG A 1 93 ? 14.681 -38.459 7.112 1.00 70.30 246 ARG A O 1
ATOM 707 N N . ALA A 1 94 ? 14.903 -39.096 4.971 1.00 57.84 247 ALA A N 1
ATOM 708 C CA . ALA A 1 94 ? 15.651 -37.889 4.639 1.00 58.98 247 ALA A CA 1
ATOM 709 C C . ALA A 1 94 ? 14.834 -36.622 4.858 1.00 65.77 247 ALA A C 1
ATOM 710 O O . ALA A 1 94 ? 15.418 -35.545 5.032 1.00 67.04 247 ALA A O 1
ATOM 712 N N . TYR A 1 95 ? 13.501 -36.725 4.863 1.00 61.83 248 TYR A N 1
ATOM 713 C CA . TYR A 1 95 ? 12.659 -35.564 5.117 1.00 50.08 248 TYR A CA 1
ATOM 714 C C . TYR A 1 95 ? 12.630 -35.175 6.591 1.00 60.85 248 TYR A C 1
ATOM 715 O O . TYR A 1 95 ? 12.270 -34.035 6.906 1.00 75.38 248 TYR A O 1
ATOM 724 N N . HIS A 1 96 ? 13.023 -36.086 7.489 1.00 62.58 249 HIS A N 1
ATOM 725 C CA . HIS A 1 96 ? 12.801 -35.896 8.924 1.00 73.41 249 HIS A CA 1
ATOM 726 C C . HIS A 1 96 ? 13.370 -34.572 9.421 1.00 62.76 249 HIS A C 1
ATOM 727 O O . HIS A 1 96 ? 12.739 -33.870 10.219 1.00 61.57 249 HIS A O 1
ATOM 734 N N . ARG A 1 97 ? 14.577 -34.223 8.975 1.00 63.59 250 ARG A N 1
ATOM 735 C CA . ARG A 1 97 ? 15.234 -33.036 9.507 1.00 56.96 250 ARG A CA 1
ATOM 736 C C . ARG A 1 97 ? 14.592 -31.748 9.021 1.00 55.90 250 ARG A C 1
ATOM 737 O O . ARG A 1 97 ? 14.761 -30.712 9.669 1.00 64.60 250 ARG A O 1
ATOM 745 N N . ARG A 1 98 ? 13.855 -31.783 7.910 1.00 55.19 251 ARG A N 1
ATOM 746 C CA . ARG A 1 98 ? 13.232 -30.580 7.375 1.00 47.50 251 ARG A CA 1
ATOM 747 C C . ARG A 1 98 ? 11.777 -30.419 7.799 1.00 54.81 251 ARG A C 1
ATOM 748 O O . ARG A 1 98 ? 11.183 -29.367 7.540 1.00 53.46 251 ARG A O 1
ATOM 756 N N . LEU A 1 99 ? 11.191 -31.423 8.443 1.00 55.35 252 LEU A N 1
ATOM 757 C CA . LEU A 1 99 ? 9.808 -31.311 8.879 1.00 53.65 252 LEU A CA 1
ATOM 758 C C . LEU A 1 99 ? 9.686 -30.227 9.946 1.00 57.95 252 LEU A C 1
ATOM 759 O O . LEU A 1 99 ? 10.501 -30.152 10.871 1.00 53.42 252 LEU A O 1
ATOM 764 N N . ARG A 1 100 ? 8.684 -29.368 9.796 1.00 51.08 253 ARG A N 1
ATOM 765 C CA . ARG A 1 100 ? 8.375 -28.319 10.755 1.00 58.72 253 ARG A CA 1
ATOM 766 C C . ARG A 1 100 ? 6.895 -28.376 11.095 1.00 72.31 253 ARG A C 1
ATOM 767 O O . ARG A 1 100 ? 6.076 -28.838 10.295 1.00 81.46 253 ARG A O 1
ATOM 775 N N . ASP A 1 101 ? 6.552 -27.905 12.288 1.00 86.36 254 ASP A N 1
ATOM 776 C CA . ASP A 1 101 ? 5.146 -27.827 12.647 1.00 88.20 254 ASP A CA 1
ATOM 777 C C . ASP A 1 101 ? 4.446 -26.818 11.745 1.00 69.82 254 ASP A C 1
ATOM 778 O O . ASP A 1 101 ? 5.076 -25.979 11.095 1.00 66.54 254 ASP A O 1
ATOM 783 N N . VAL A 1 102 ? 3.126 -26.919 11.695 1.00 69.22 255 VAL A N 1
ATOM 784 C CA . VAL A 1 102 ? 2.382 -26.282 10.618 1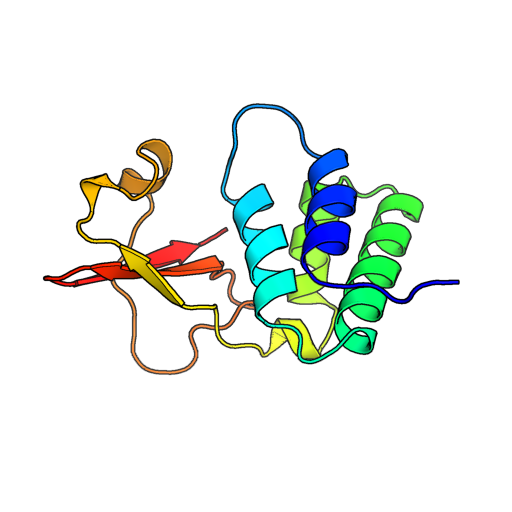.00 75.99 255 VAL A CA 1
ATOM 785 C C . VAL A 1 102 ? 1.540 -25.143 11.183 1.00 83.38 255 VAL A C 1
ATOM 786 O O . VAL A 1 102 ? 0.900 -25.303 12.234 1.00 82.34 255 VAL A O 1
ATOM 790 N N . PRO A 1 103 ? 1.529 -23.962 10.538 1.00 90.65 256 PRO A N 1
ATOM 791 C CA . PRO A 1 103 ? 0.746 -22.842 11.077 1.00 89.63 256 PRO A CA 1
ATOM 792 C C . PRO A 1 103 ? -0.752 -23.064 10.950 1.00 91.73 256 PRO A C 1
ATOM 793 O O . PRO A 1 103 ? -1.210 -24.180 10.675 1.00 90.28 256 PRO A O 1
ATOM 797 N N . GLU A 1 104 ? -1.528 -22.005 11.154 1.00 95.03 257 GLU A N 1
ATOM 798 C CA . GLU A 1 104 ? -2.956 -22.034 10.891 1.00 106.14 257 GLU A CA 1
ATOM 799 C C . GLU A 1 104 ? -3.255 -21.258 9.618 1.00 102.31 257 GLU A C 1
ATOM 800 O O . GLU A 1 104 ? -2.698 -20.179 9.392 1.00 97.59 257 GLU A O 1
ATOM 806 N N . GLY A 1 105 ? -4.121 -21.822 8.781 1.00 99.44 258 GLY A N 1
ATOM 807 C CA . GLY A 1 105 ? -4.594 -21.126 7.610 1.00 104.15 258 GLY A CA 1
ATOM 808 C C . GLY A 1 105 ? -3.852 -21.492 6.344 1.00 100.85 258 GLY A C 1
ATOM 809 O O . GLY A 1 105 ? -3.391 -22.623 6.169 1.00 103.82 258 GLY A O 1
ATOM 810 N N . PRO A 1 106 ? -3.718 -20.525 5.435 1.00 101.82 259 PRO A N 1
ATOM 811 C CA . PRO A 1 106 ? -3.194 -20.825 4.094 1.00 102.83 259 PRO A CA 1
ATOM 812 C C . PRO A 1 106 ? -1.783 -21.402 4.063 1.00 97.63 259 PRO A C 1
ATOM 813 O O . PRO A 1 106 ? -0.796 -20.660 4.087 1.00 105.83 259 PRO A O 1
ATOM 817 N N . LYS A 1 107 ? -1.680 -22.732 3.991 1.00 82.68 260 LYS A N 1
ATOM 818 C CA . LYS A 1 107 ? -0.410 -23.409 3.716 1.00 68.51 260 LYS A CA 1
ATOM 819 C C . LYS A 1 107 ? -0.328 -23.640 2.209 1.00 72.02 260 LYS A C 1
ATOM 820 O O . LYS A 1 107 ? -0.586 -24.730 1.693 1.00 61.79 260 LYS A O 1
ATOM 826 N N . THR A 1 108 ? 0.047 -22.581 1.498 1.00 77.06 261 THR A N 1
ATOM 827 C CA . THR A 1 108 ? -0.072 -22.542 0.049 1.00 65.99 261 THR A CA 1
ATOM 828 C C . THR A 1 108 ? 1.091 -23.242 -0.645 1.00 66.69 261 THR A C 1
ATOM 829 O O . THR A 1 108 ? 2.215 -23.288 -0.136 1.00 81.57 261 THR A O 1
ATOM 833 N N . LEU A 1 109 ? 0.805 -23.800 -1.827 1.00 59.77 262 LEU A N 1
ATOM 834 C CA . LEU A 1 109 ? 1.881 -24.328 -2.660 1.00 53.13 262 LEU A CA 1
ATOM 835 C C . LEU A 1 109 ? 2.833 -23.215 -3.076 1.00 59.95 262 LEU A C 1
ATOM 836 O O . LEU A 1 109 ? 4.052 -23.415 -3.130 1.00 70.05 262 LEU A O 1
ATOM 841 N N . GLY A 1 110 ? 2.288 -22.030 -3.370 1.00 68.55 263 GLY A N 1
ATOM 842 C CA . GLY A 1 110 ? 3.121 -20.907 -3.765 1.00 68.06 263 GLY A CA 1
ATOM 843 C C . GLY A 1 110 ? 4.155 -20.533 -2.723 1.00 71.41 263 GLY A C 1
ATOM 844 O O . GLY A 1 110 ? 5.280 -20.154 -3.065 1.00 75.74 263 GLY A O 1
ATOM 845 N N . ARG A 1 111 ? 3.805 -20.644 -1.443 1.00 57.47 264 ARG A N 1
ATOM 846 C CA . ARG A 1 111 ? 4.771 -20.370 -0.389 1.00 64.70 264 ARG A CA 1
ATOM 847 C C . ARG A 1 111 ? 5.717 -21.547 -0.131 1.00 63.75 264 ARG A C 1
ATOM 848 O O . ARG A 1 111 ? 6.417 -21.554 0.890 1.00 61.69 264 ARG A O 1
ATOM 856 N N . GLY A 1 112 ? 5.744 -22.541 -1.023 1.00 49.47 265 GLY A N 1
ATOM 857 C CA . GLY A 1 112 ? 6.740 -23.590 -0.992 1.00 40.03 265 GLY A CA 1
ATOM 858 C C . GLY A 1 112 ? 6.333 -24.872 -0.294 1.00 54.18 265 GLY A C 1
ATOM 859 O O . GLY A 1 112 ? 7.101 -25.842 -0.344 1.00 53.37 265 GLY A O 1
ATOM 860 N N . TRP A 1 113 ? 5.170 -24.911 0.363 1.00 49.09 266 TRP A N 1
ATOM 861 C CA . TRP A 1 113 ? 4.734 -26.154 0.989 1.00 52.19 266 TRP A CA 1
ATOM 862 C C . TRP A 1 113 ? 4.561 -27.237 -0.065 1.00 53.30 266 TRP A C 1
ATOM 863 O O . TRP A 1 113 ? 4.260 -26.960 -1.228 1.00 58.63 266 TRP A O 1
ATOM 874 N N . VAL A 1 114 ? 4.772 -28.485 0.346 1.00 53.64 267 VAL A N 1
ATOM 875 C CA . VAL A 1 114 ? 4.566 -29.627 -0.538 1.00 41.73 267 VAL A CA 1
ATOM 876 C C . VAL A 1 114 ? 3.558 -30.569 0.105 1.00 48.49 267 VAL A C 1
ATOM 877 O O . VAL A 1 114 ? 2.501 -30.856 -0.469 1.00 47.92 267 VAL A O 1
ATOM 881 N N . TYR A 1 115 ? 3.867 -31.053 1.299 1.00 45.50 268 TYR A N 1
ATOM 882 C CA . TYR A 1 115 ? 2.967 -31.949 2.004 1.00 48.15 268 TYR A CA 1
ATOM 883 C C . TYR A 1 115 ? 2.708 -31.432 3.406 1.00 55.63 268 TYR A C 1
ATOM 884 O O . TYR A 1 115 ? 3.619 -30.945 4.086 1.00 53.03 268 TYR A O 1
ATOM 893 N N . ILE A 1 116 ? 1.464 -31.556 3.829 1.00 52.93 269 ILE A N 1
ATOM 894 C CA . ILE A 1 116 ? 1.100 -31.505 5.234 1.00 54.31 269 ILE A CA 1
ATOM 895 C C . ILE A 1 116 ? 0.883 -32.953 5.661 1.00 57.51 269 ILE A C 1
ATOM 896 O O . ILE A 1 116 ? -0.128 -33.569 5.303 1.00 60.79 269 ILE A O 1
ATOM 901 N N . TYR A 1 117 ? 1.846 -33.516 6.388 1.00 52.04 270 TYR A N 1
ATOM 902 C CA . TYR A 1 117 ? 1.700 -34.877 6.887 1.00 57.62 270 TYR A CA 1
ATOM 903 C C . TYR A 1 117 ? 0.806 -34.896 8.117 1.00 71.66 270 TYR A C 1
ATOM 904 O O . TYR A 1 117 ? 0.903 -34.023 8.983 1.00 69.41 270 TYR A O 1
ATOM 913 N N . LEU A 1 118 ? -0.054 -35.909 8.199 1.00 84.44 271 LEU A N 1
ATOM 914 C CA . LEU A 1 118 ? -0.958 -36.105 9.330 1.00 79.56 271 LEU A CA 1
ATOM 915 C C . LEU A 1 118 ? -0.473 -37.295 10.148 1.00 81.36 271 LEU A C 1
ATOM 916 O O . LEU A 1 118 ? -0.531 -38.440 9.686 1.00 81.41 271 LEU A O 1
ATOM 921 N N . THR A 1 119 ? 0.015 -37.015 11.356 1.00 92.51 272 THR A N 1
ATOM 922 C CA . THR A 1 119 ? 0.527 -38.006 12.286 1.00 102.92 272 THR A CA 1
ATOM 923 C C . THR A 1 119 ? -0.321 -38.010 13.551 1.00 103.55 272 THR A C 1
ATOM 924 O O . THR A 1 119 ? -0.919 -36.988 13.904 1.00 89.73 272 THR A O 1
ATOM 928 N N . PRO A 1 120 ? -0.401 -39.151 14.243 1.00 114.26 273 PRO A N 1
ATOM 929 C CA . PRO A 1 120 ? -1.270 -39.235 15.427 1.00 117.80 273 PRO A CA 1
ATOM 930 C C . PRO A 1 120 ? -0.962 -38.206 16.497 1.00 123.95 273 PRO A C 1
ATOM 931 O O . PRO A 1 120 ? -1.888 -37.768 17.186 1.00 134.69 273 PRO A O 1
ATOM 935 N N . GLU A 1 121 ? 0.284 -37.773 16.647 1.00 119.75 274 GLU A N 1
ATOM 936 C CA . GLU A 1 121 ? 0.605 -36.651 17.523 1.00 129.95 274 GLU A CA 1
ATOM 937 C C . GLU A 1 121 ? 1.389 -35.619 16.718 1.00 127.80 274 GLU A C 1
ATOM 938 O O . GLU A 1 121 ? 2.612 -35.549 16.778 1.00 132.69 274 GLU A O 1
ATOM 944 N N . GLY A 1 122 ? 0.671 -34.799 15.963 1.00 122.59 275 GLY A N 1
ATOM 945 C CA . GLY A 1 122 ? 1.268 -33.685 15.254 1.00 124.29 275 GLY A CA 1
ATOM 946 C C . GLY A 1 122 ? 0.823 -33.631 13.801 1.00 113.15 275 GLY A C 1
ATOM 947 O O . GLY A 1 122 ? 0.344 -34.599 13.221 1.00 113.79 275 GLY A O 1
ATOM 948 N N . SER A 1 123 ? 0.983 -32.434 13.239 1.00 91.85 276 SER A N 1
ATOM 949 C CA . SER A 1 123 ? 0.707 -32.138 11.836 1.00 78.74 276 SER A CA 1
ATOM 950 C C . SER A 1 123 ? 1.975 -31.497 11.275 1.00 85.56 276 SER A C 1
ATOM 951 O O . SER A 1 123 ? 2.183 -30.289 11.418 1.00 90.90 276 SER A O 1
ATOM 954 N N . LEU A 1 124 ? 2.826 -32.311 10.656 1.00 82.08 277 LEU A N 1
ATOM 955 C CA . LEU A 1 124 ? 4.159 -31.896 10.238 1.00 77.28 277 LEU A CA 1
ATOM 956 C C . LEU A 1 124 ? 4.153 -31.530 8.763 1.00 71.04 277 LEU A C 1
ATOM 957 O O . LEU A 1 124 ? 3.624 -32.276 7.936 1.00 70.12 277 LEU A O 1
ATOM 962 N N . GLY A 1 125 ? 4.758 -30.394 8.439 1.00 65.64 278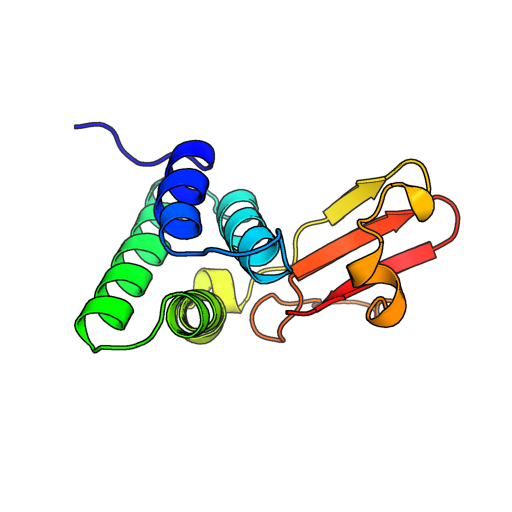 GLY A N 1
ATOM 963 C CA . GLY A 1 125 ? 4.796 -29.895 7.073 1.00 54.71 278 GLY A CA 1
ATOM 964 C C . GLY A 1 125 ? 6.152 -30.096 6.442 1.00 52.80 278 GLY A C 1
ATOM 965 O O . GLY A 1 125 ? 7.190 -29.981 7.099 1.00 55.44 278 GLY A O 1
ATOM 966 N N . LEU A 1 126 ? 6.146 -30.406 5.148 1.00 52.90 279 LEU A N 1
ATOM 967 C CA . LEU A 1 126 ? 7.368 -30.555 4.376 1.00 55.05 279 LEU A CA 1
ATOM 968 C C . LEU A 1 126 ? 7.351 -29.525 3.259 1.00 56.70 279 LEU A C 1
ATOM 969 O O . LEU A 1 126 ? 6.404 -29.482 2.468 1.00 52.89 279 LEU A O 1
ATOM 974 N N . LYS A 1 127 ? 8.382 -28.687 3.214 1.00 61.12 280 LYS A N 1
ATOM 975 C CA . LYS A 1 127 ? 8.539 -27.691 2.169 1.00 46.01 280 LYS A CA 1
ATOM 976 C C . LYS A 1 127 ? 9.428 -28.232 1.056 1.00 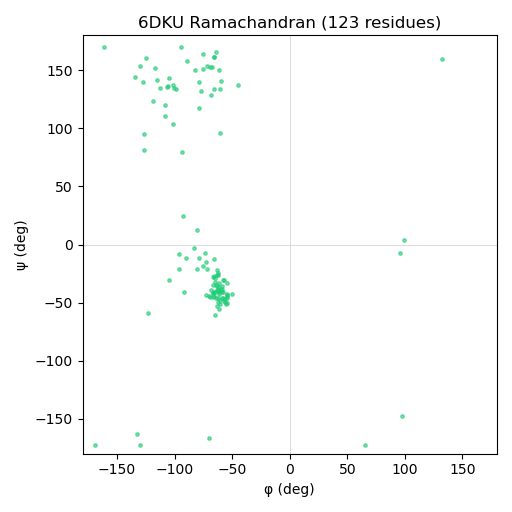50.80 280 LYS A C 1
ATOM 977 O O . LYS A 1 127 ? 10.061 -29.285 1.182 1.00 45.09 280 LYS A O 1
ATOM 983 N N . ILE A 1 128 ? 9.470 -27.492 -0.049 1.00 50.18 281 ILE A N 1
ATOM 984 C CA . ILE A 1 128 ? 10.212 -27.929 -1.219 1.00 50.45 281 ILE A CA 1
ATOM 985 C C . ILE A 1 128 ? 11.719 -27.821 -0.990 1.00 71.85 281 ILE A C 1
ATOM 986 O O . ILE A 1 128 ? 12.213 -26.861 -0.392 1.00 81.20 281 ILE A O 1
#